Protein AF-A0A9P6A141-F1 (afdb_monomer)

Organism: Pleurotus eryngii (NCBI:txid5323)

Solvent-accessible surface area (backbone atoms only — not comparable to full-atom values): 4629 Å² total; per-residue (Å²): 109,70,71,58,52,37,47,50,54,34,51,55,49,52,54,44,63,69,40,99,75,50,57,62,65,45,80,46,80,39,59,45,64,69,48,28,52,31,66,67,64,75,52,72,95,53,73,93,66,38,64,48,57,51,54,41,50,53,50,31,70,77,68,60,36,49,76,42,52,40,75,45,58,60,91,76,64,124

Radius of gyration: 12.05 Å; Cα contacts (8 Å, |Δi|>4): 95; chains: 1; bounding box: 34×23×31 Å

pLDDT: mean 90.16, std 8.25, range [60.88, 97.62]

Nearest PDB structures (foldseek):
  4e19-assembly2_B  TM=8.078E-01  e=8.657E-02  Halobacterium salinarum NRC-1
  4h8k-assembly1_B  TM=8.471E-01  e=2.421E-01  uncultured organism
  3hst-assembly2_B  TM=7.767E-01  e=4.048E-01  Mycobacterium tuberculosis
  3hst-assembly4_D  TM=7.830E-01  e=4.909E-01  Mycobacterium tuberculosis

Sequence (78 aa):
IFFLEQIGILSALYHASGMLHPPRRLLIWSDSLDAVSVFSSLSLLNAMHNAPLQAAAEIIIATGIDLRVKHIAGIDNI

Structure (mmCIF, N/CA/C/O backbone):
data_AF-A0A9P6A141-F1
#
_entry.id   AF-A0A9P6A141-F1
#
loop_
_atom_site.group_PDB
_atom_site.id
_atom_site.type_symbol
_atom_site.label_atom_id
_atom_site.label_alt_id
_atom_site.label_comp_id
_atom_site.label_asym_id
_atom_site.label_entity_id
_atom_site.label_seq_id
_atom_site.pdbx_PDB_ins_code
_atom_site.Cartn_x
_atom_site.Cartn_y
_atom_site.Cartn_z
_atom_site.occupancy
_atom_site.B_iso_or_equiv
_atom_site.auth_seq_id
_atom_site.auth_comp_id
_atom_site.auth_asym_id
_atom_site.auth_atom_id
_atom_site.pdbx_PDB_model_num
ATOM 1 N N . ILE A 1 1 ? 8.332 9.642 -9.898 1.00 80.12 1 ILE A N 1
ATOM 2 C CA . ILE A 1 1 ? 7.713 8.348 -10.268 1.00 80.12 1 ILE A CA 1
ATOM 3 C C . ILE A 1 1 ? 7.452 7.540 -9.002 1.00 80.12 1 ILE A C 1
ATOM 5 O O . ILE A 1 1 ? 6.295 7.433 -8.638 1.00 80.12 1 ILE A O 1
ATOM 9 N N . PHE A 1 2 ? 8.486 7.183 -8.235 1.00 84.25 2 PHE A N 1
ATOM 10 C CA . PHE A 1 2 ? 8.372 6.445 -6.966 1.00 84.25 2 PHE A CA 1
ATOM 11 C C . PHE A 1 2 ? 7.252 6.876 -5.997 1.00 84.25 2 PHE A C 1
ATOM 13 O O . PHE A 1 2 ? 6.480 6.054 -5.516 1.00 84.25 2 PHE A O 1
ATOM 20 N N . PHE A 1 3 ? 7.104 8.177 -5.732 1.00 86.44 3 PHE A N 1
ATOM 21 C CA . PHE A 1 3 ? 6.016 8.665 -4.875 1.00 86.44 3 PHE A CA 1
ATOM 22 C C . PHE A 1 3 ? 4.618 8.315 -5.422 1.00 86.44 3 PHE A C 1
ATOM 24 O O . PHE A 1 3 ? 3.741 7.931 -4.659 1.00 86.44 3 PHE A O 1
ATOM 31 N N . LEU A 1 4 ? 4.415 8.406 -6.740 1.00 89.75 4 LEU A N 1
ATOM 32 C CA . LEU A 1 4 ? 3.139 8.064 -7.378 1.00 89.75 4 LEU A CA 1
ATOM 33 C C . LEU A 1 4 ? 2.860 6.560 -7.314 1.00 89.75 4 LEU A C 1
ATOM 35 O O . LEU A 1 4 ? 1.712 6.174 -7.135 1.00 89.75 4 LEU A O 1
ATOM 39 N N . GLU A 1 5 ? 3.894 5.723 -7.394 1.00 90.50 5 GLU A N 1
ATOM 40 C CA . GLU A 1 5 ? 3.763 4.270 -7.230 1.00 90.50 5 GLU A CA 1
ATOM 41 C C . GLU A 1 5 ? 3.268 3.926 -5.819 1.00 90.50 5 GLU A C 1
ATOM 43 O O . GLU A 1 5 ? 2.341 3.133 -5.656 1.00 90.50 5 GLU A O 1
ATOM 48 N N . GLN A 1 6 ? 3.798 4.604 -4.794 1.00 91.88 6 GLN A N 1
ATOM 49 C CA . GLN A 1 6 ? 3.306 4.461 -3.422 1.00 91.88 6 GLN A CA 1
ATOM 50 C C . GLN A 1 6 ? 1.857 4.939 -3.262 1.00 91.88 6 GLN A C 1
ATOM 52 O O . GLN A 1 6 ? 1.065 4.279 -2.590 1.00 91.88 6 GLN A O 1
ATOM 57 N N . ILE A 1 7 ? 1.487 6.062 -3.890 1.00 93.62 7 ILE A N 1
ATOM 58 C CA . ILE A 1 7 ? 0.099 6.549 -3.899 1.00 93.62 7 ILE A CA 1
ATOM 59 C C . ILE A 1 7 ? -0.828 5.558 -4.612 1.00 93.62 7 ILE A C 1
ATOM 61 O O . ILE A 1 7 ? -1.959 5.372 -4.166 1.00 93.62 7 ILE A O 1
ATOM 65 N N . GLY A 1 8 ? -0.367 4.890 -5.671 1.00 94.50 8 GLY A N 1
ATOM 66 C CA . GLY A 1 8 ? -1.125 3.843 -6.357 1.00 94.50 8 GLY A CA 1
ATOM 67 C C . GLY A 1 8 ? -1.451 2.673 -5.427 1.00 94.50 8 GLY A C 1
ATOM 68 O O . GLY A 1 8 ? -2.617 2.301 -5.287 1.00 94.50 8 GLY A O 1
ATOM 69 N N . ILE A 1 9 ? -0.445 2.162 -4.711 1.00 94.94 9 ILE A N 1
ATOM 70 C CA . ILE A 1 9 ? -0.624 1.100 -3.707 1.00 94.94 9 ILE A CA 1
ATOM 71 C C . ILE A 1 9 ? -1.566 1.559 -2.584 1.00 94.94 9 ILE A C 1
ATOM 73 O O . ILE A 1 9 ? -2.503 0.841 -2.233 1.00 94.94 9 ILE A O 1
ATOM 77 N N . LEU A 1 10 ? -1.358 2.766 -2.046 1.00 96.19 10 LEU A N 1
ATOM 78 C CA . LEU A 1 10 ? -2.212 3.336 -1.001 1.00 96.19 10 LEU A CA 1
ATOM 79 C C . LEU A 1 10 ? -3.666 3.467 -1.468 1.00 96.19 10 LEU A C 1
ATOM 81 O O . LEU A 1 10 ? -4.584 3.144 -0.722 1.00 96.19 10 LEU A O 1
ATOM 85 N N . SER A 1 11 ? -3.881 3.919 -2.702 1.00 96.88 11 SER A N 1
ATOM 86 C CA . SER A 1 11 ? -5.219 4.107 -3.270 1.00 96.88 11 SER A CA 1
ATOM 87 C C . SER A 1 11 ? -5.955 2.774 -3.417 1.00 96.88 11 SER A C 1
ATOM 89 O O . SER A 1 11 ? -7.132 2.681 -3.070 1.00 96.88 11 SER A O 1
ATOM 91 N N . ALA A 1 12 ? -5.258 1.723 -3.863 1.00 96.62 12 ALA A N 1
ATOM 92 C CA . ALA A 1 12 ? -5.807 0.370 -3.937 1.00 96.62 12 ALA A CA 1
ATOM 93 C C . ALA A 1 12 ? -6.155 -0.192 -2.546 1.00 96.62 12 ALA A C 1
ATOM 95 O O . ALA A 1 12 ? -7.237 -0.753 -2.359 1.00 96.62 12 ALA A O 1
ATOM 96 N N . LEU A 1 13 ? -5.280 0.010 -1.554 1.00 97.19 13 LEU A N 1
ATOM 97 C CA . LEU A 1 13 ? -5.546 -0.360 -0.163 1.00 97.19 13 LEU A CA 1
ATOM 98 C C . LEU A 1 13 ? -6.760 0.391 0.403 1.00 97.19 13 LEU A C 1
ATOM 100 O O . LEU A 1 13 ? -7.653 -0.231 0.976 1.00 97.19 13 LEU A O 1
ATOM 104 N N . TYR A 1 14 ? -6.816 1.710 0.216 1.00 97.62 14 TYR A N 1
ATOM 105 C CA . TYR A 1 14 ? -7.916 2.548 0.686 1.00 97.62 14 TYR A CA 1
ATOM 106 C C . TYR A 1 14 ? -9.249 2.112 0.072 1.00 97.62 14 TYR A C 1
ATOM 108 O O . TYR A 1 14 ? -10.228 1.908 0.791 1.00 97.62 14 TYR A O 1
ATOM 116 N N . HIS A 1 15 ? -9.275 1.870 -1.239 1.00 97.44 15 HIS A N 1
ATOM 117 C CA . HIS A 1 15 ? -10.459 1.362 -1.923 1.00 97.44 15 HIS A CA 1
ATOM 118 C C . HIS A 1 15 ? -10.928 0.017 -1.347 1.00 97.44 15 HIS A C 1
ATOM 120 O O . HIS A 1 15 ? -12.104 -0.131 -1.019 1.00 97.44 15 HIS A O 1
ATOM 126 N N . ALA A 1 16 ? -10.014 -0.941 -1.163 1.00 97.12 16 ALA A N 1
ATOM 127 C CA . ALA A 1 16 ? -10.337 -2.243 -0.579 1.00 97.12 16 ALA A CA 1
ATOM 128 C C . ALA A 1 16 ? -10.866 -2.124 0.860 1.00 97.12 16 ALA A C 1
ATOM 130 O O . ALA A 1 16 ? -11.802 -2.828 1.241 1.00 97.12 16 ALA A O 1
ATOM 131 N N . SER A 1 17 ? -10.301 -1.205 1.645 1.00 97.00 17 SER A N 1
ATOM 132 C CA . SER A 1 17 ? -10.711 -0.949 3.028 1.00 97.00 17 SER A CA 1
ATOM 133 C C . SER A 1 17 ? -12.126 -0.373 3.154 1.00 97.00 17 SER A C 1
ATOM 135 O O . SER A 1 17 ? -12.799 -0.626 4.148 1.00 97.00 17 SER A O 1
ATOM 137 N N . GLY A 1 18 ? -12.592 0.360 2.136 1.00 96.25 18 GLY A N 1
ATOM 138 C CA . GLY A 1 18 ? -13.917 0.984 2.099 1.00 96.25 18 GLY A CA 1
ATOM 139 C C . GLY A 1 18 ? -15.025 0.111 1.502 1.00 96.25 18 GLY A C 1
ATOM 140 O O . GLY A 1 18 ? -16.160 0.571 1.380 1.00 96.25 18 GLY A O 1
ATOM 141 N N . MET A 1 19 ? -14.730 -1.127 1.094 1.00 95.44 19 MET A N 1
ATOM 142 C CA . MET A 1 19 ? -15.749 -2.050 0.582 1.00 95.44 19 MET A CA 1
ATOM 143 C C . MET A 1 19 ? -16.753 -2.428 1.683 1.00 95.44 19 MET A C 1
ATOM 145 O O . MET A 1 19 ? -16.388 -2.515 2.851 1.00 95.44 19 MET A O 1
ATOM 149 N N . LEU A 1 20 ? -18.007 -2.738 1.314 1.00 94.44 20 LEU A N 1
ATOM 150 C CA . LEU A 1 20 ? -19.042 -3.185 2.269 1.00 94.44 20 LEU A CA 1
ATOM 151 C C . LEU A 1 20 ? -18.569 -4.371 3.133 1.00 94.44 20 LEU A C 1
ATOM 153 O O . LEU A 1 20 ? -18.920 -4.472 4.304 1.00 94.44 20 LEU A O 1
ATOM 157 N N . HIS A 1 21 ? -17.747 -5.245 2.546 1.00 92.31 21 HIS A N 1
ATOM 158 C CA . HIS A 1 21 ? -17.061 -6.333 3.234 1.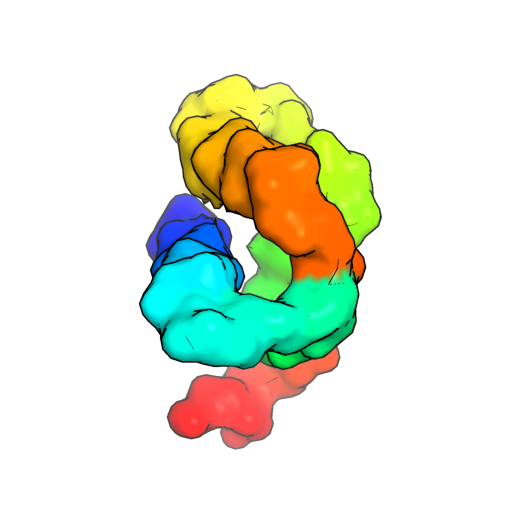00 92.31 21 HIS A CA 1
ATOM 159 C C . HIS A 1 21 ? -15.558 -6.257 2.919 1.00 92.31 21 HIS A C 1
ATOM 161 O O . HIS A 1 21 ? -15.128 -6.816 1.905 1.00 92.31 21 HIS A O 1
ATOM 167 N N . PRO A 1 22 ? -14.752 -5.566 3.746 1.00 93.19 22 PRO A N 1
ATOM 168 C CA . PRO A 1 22 ? -13.323 -5.421 3.495 1.00 93.19 22 PRO A CA 1
ATOM 169 C C . PRO A 1 22 ? -12.605 -6.782 3.496 1.00 93.19 22 PRO A C 1
ATOM 171 O O . PRO A 1 22 ? -12.887 -7.638 4.347 1.00 93.19 22 PRO A O 1
ATOM 174 N N . PRO A 1 23 ? -11.667 -7.020 2.564 1.00 95.44 23 PRO A N 1
ATOM 175 C CA . PRO A 1 23 ? -10.954 -8.286 2.490 1.00 95.44 23 PRO A CA 1
ATOM 176 C C . PRO A 1 23 ? -9.964 -8.412 3.649 1.0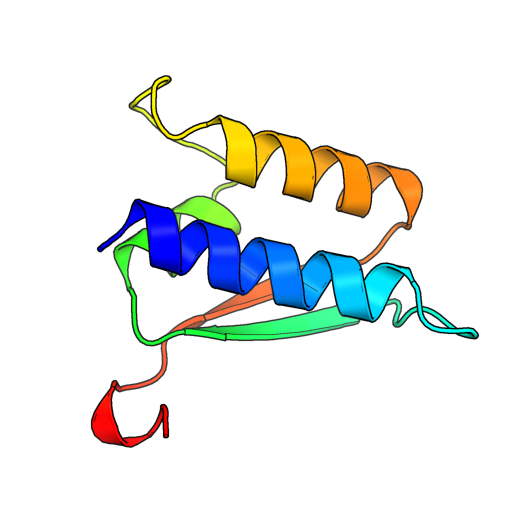0 95.44 23 PRO A C 1
ATOM 178 O O . PRO A 1 23 ? -9.175 -7.515 3.885 1.00 95.44 23 PRO A O 1
ATOM 181 N N . ARG A 1 24 ? -9.901 -9.565 4.326 1.00 95.69 24 ARG A N 1
ATOM 182 C CA . ARG A 1 24 ? -8.888 -9.787 5.384 1.00 95.69 24 ARG A CA 1
ATOM 183 C C . ARG A 1 24 ? -7.451 -9.868 4.862 1.00 95.69 24 ARG A C 1
ATOM 185 O O . ARG A 1 24 ? -6.516 -9.678 5.627 1.00 95.69 24 ARG A O 1
ATOM 192 N N . ARG A 1 25 ? -7.276 -10.231 3.590 1.00 97.31 25 ARG A N 1
ATOM 193 C CA . ARG A 1 25 ? -5.976 -10.389 2.928 1.00 97.31 25 ARG A CA 1
ATOM 194 C C . ARG A 1 25 ? -6.029 -9.685 1.586 1.00 97.31 25 ARG A C 1
ATOM 196 O O . ARG A 1 25 ? -6.920 -9.985 0.792 1.00 97.31 25 ARG A O 1
ATOM 203 N N . LEU A 1 26 ? -5.076 -8.797 1.339 1.00 96.81 26 LEU A N 1
ATOM 204 C CA . LEU A 1 26 ? -4.990 -8.013 0.116 1.00 96.81 26 LEU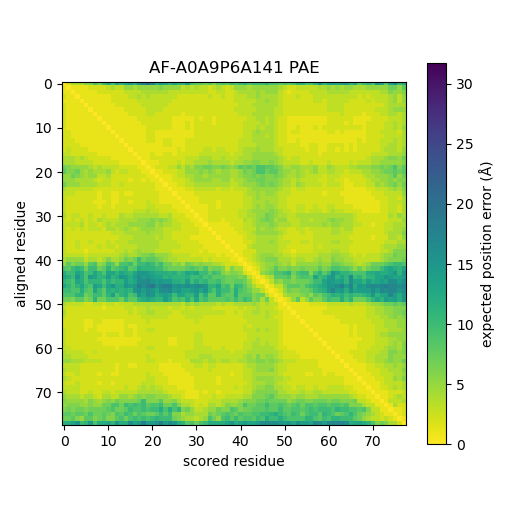 A CA 1
ATOM 205 C C . LEU A 1 26 ? -3.624 -8.225 -0.535 1.00 96.81 26 LEU A C 1
ATOM 207 O O . LEU A 1 26 ? -2.594 -7.997 0.091 1.00 96.81 26 LEU A O 1
ATOM 211 N N . LEU A 1 27 ? -3.622 -8.662 -1.794 1.00 96.75 27 LEU A N 1
ATOM 212 C CA . LEU A 1 2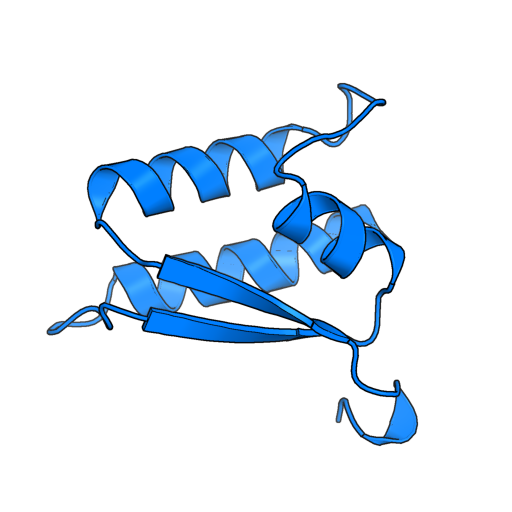7 ? -2.422 -8.759 -2.620 1.00 96.75 27 LEU A CA 1
ATOM 213 C C . LEU A 1 27 ? -2.472 -7.665 -3.686 1.00 96.75 27 LEU A C 1
ATOM 215 O O . LEU A 1 27 ? -3.403 -7.645 -4.487 1.00 96.75 27 LEU A O 1
ATOM 219 N N . ILE A 1 28 ? -1.471 -6.789 -3.700 1.00 95.69 28 ILE A N 1
ATOM 220 C CA . ILE A 1 28 ? -1.291 -5.754 -4.721 1.00 95.69 28 ILE A CA 1
ATOM 221 C C . ILE A 1 28 ? -0.056 -6.106 -5.545 1.00 95.69 28 ILE A C 1
ATOM 223 O O . ILE A 1 28 ? 1.007 -6.400 -4.994 1.00 95.69 28 ILE A O 1
ATOM 227 N N . TRP A 1 29 ? -0.198 -6.073 -6.864 1.00 94.94 29 TRP A N 1
ATOM 228 C CA . TRP A 1 29 ? 0.917 -6.227 -7.786 1.00 94.94 29 TRP A CA 1
ATOM 229 C C . TRP A 1 29 ? 1.429 -4.854 -8.215 1.00 94.94 29 TRP A C 1
ATOM 231 O O . TRP A 1 29 ? 0.644 -3.933 -8.424 1.00 94.94 29 TRP A O 1
ATOM 241 N N . SER A 1 30 ? 2.746 -4.714 -8.305 1.00 93.56 30 SER A N 1
ATOM 242 C CA . SER A 1 30 ? 3.408 -3.501 -8.777 1.00 93.56 30 SER A CA 1
ATOM 243 C C . SER A 1 30 ? 4.663 -3.888 -9.544 1.00 93.56 30 SER A C 1
ATOM 245 O O . SER A 1 30 ? 5.334 -4.847 -9.181 1.00 93.56 30 SER A O 1
ATOM 247 N N . ASP A 1 31 ? 5.002 -3.150 -10.587 1.00 92.50 31 ASP A N 1
ATOM 248 C CA . ASP A 1 31 ? 6.271 -3.272 -11.308 1.00 92.50 31 ASP A CA 1
ATOM 249 C C . ASP A 1 31 ? 7.400 -2.425 -10.709 1.00 92.50 31 ASP A C 1
ATOM 251 O O . ASP A 1 31 ? 8.548 -2.493 -11.149 1.00 92.50 31 ASP A O 1
ATOM 255 N N . SER A 1 32 ? 7.109 -1.680 -9.643 1.00 91.81 32 SER A N 1
ATOM 256 C CA . SER A 1 32 ? 8.104 -0.915 -8.903 1.00 91.81 32 SER A CA 1
ATOM 257 C C . SER A 1 32 ? 8.759 -1.750 -7.813 1.00 91.81 32 SER A C 1
ATOM 259 O O . SER A 1 32 ? 8.181 -1.997 -6.750 1.00 91.81 32 SER A O 1
ATOM 261 N N . LEU A 1 33 ? 10.010 -2.149 -8.045 1.00 90.81 33 LEU A N 1
ATOM 262 C CA . LEU A 1 33 ? 10.832 -2.819 -7.032 1.00 90.81 33 LEU A CA 1
ATOM 263 C C . LEU A 1 33 ? 11.013 -1.962 -5.774 1.00 90.81 33 LEU A C 1
ATOM 265 O O . LEU A 1 33 ? 10.9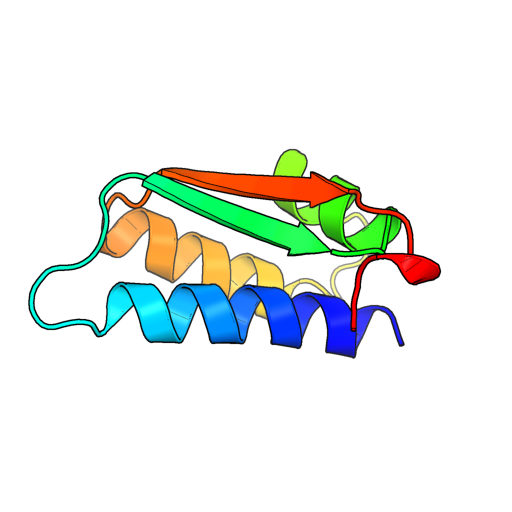61 -2.492 -4.661 1.00 90.81 33 LEU A O 1
ATOM 269 N N . ASP A 1 34 ? 11.169 -0.647 -5.937 1.00 88.69 34 ASP A N 1
ATOM 270 C CA . ASP A 1 34 ? 11.319 0.278 -4.815 1.00 88.69 34 ASP A CA 1
ATOM 271 C C . ASP A 1 34 ? 10.048 0.297 -3.956 1.00 88.69 34 ASP A C 1
ATOM 273 O O . ASP A 1 34 ? 10.119 0.209 -2.726 1.00 88.69 34 ASP A O 1
ATOM 277 N N . ALA A 1 35 ? 8.867 0.355 -4.584 1.00 88.25 35 ALA A N 1
ATOM 278 C CA . ALA A 1 35 ? 7.600 0.401 -3.856 1.00 88.25 35 ALA A CA 1
ATOM 279 C C . ALA A 1 35 ? 7.304 -0.935 -3.167 1.00 88.25 35 ALA A C 1
ATOM 281 O O . ALA A 1 35 ? 6.913 -0.958 -1.998 1.00 88.25 35 ALA A O 1
ATOM 282 N N . VAL A 1 36 ? 7.572 -2.054 -3.846 1.00 90.69 36 VAL A N 1
ATOM 283 C CA . VAL A 1 36 ? 7.475 -3.399 -3.261 1.00 90.69 36 VAL A CA 1
ATOM 284 C C . VAL A 1 36 ? 8.369 -3.518 -2.025 1.00 90.69 36 VAL A C 1
ATOM 286 O O . VAL A 1 36 ? 7.909 -4.000 -0.989 1.00 90.69 36 VAL A O 1
ATOM 289 N N . SER A 1 37 ? 9.621 -3.060 -2.104 1.00 90.62 37 SER A N 1
ATOM 290 C CA . SER A 1 37 ? 10.581 -3.109 -0.993 1.00 90.62 37 SER A CA 1
ATOM 291 C C . SER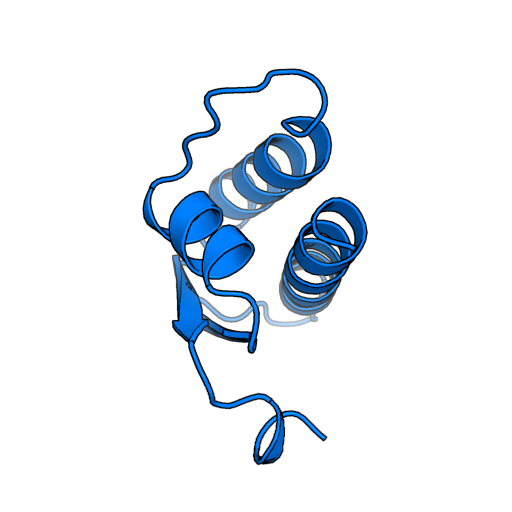 A 1 37 ? 10.098 -2.312 0.224 1.00 90.62 37 SER A C 1
ATOM 293 O O . SER A 1 37 ? 10.097 -2.811 1.355 1.00 90.62 37 SER A O 1
ATOM 295 N N . VAL A 1 38 ? 9.605 -1.095 -0.008 1.00 90.38 38 VAL A N 1
ATOM 296 C CA . VAL A 1 38 ? 9.108 -0.214 1.054 1.00 90.38 38 VAL A CA 1
ATOM 297 C C . VAL A 1 38 ? 7.876 -0.780 1.752 1.00 90.38 38 VAL A C 1
ATOM 299 O O . VAL A 1 38 ? 7.838 -0.830 2.979 1.00 90.38 38 VAL A O 1
ATOM 302 N N . PHE A 1 39 ? 6.889 -1.267 1.001 1.00 89.88 39 PHE A N 1
ATOM 303 C CA . PHE A 1 39 ? 5.679 -1.833 1.602 1.00 89.88 39 PHE A CA 1
ATOM 304 C C . PHE A 1 39 ? 5.911 -3.212 2.232 1.00 89.88 39 PHE A C 1
ATOM 306 O O . PHE A 1 39 ? 5.207 -3.573 3.169 1.00 89.88 39 PHE A O 1
ATOM 313 N N . SER A 1 40 ? 6.911 -3.967 1.766 1.00 88.06 40 SER A N 1
ATOM 314 C CA . SER A 1 40 ? 7.291 -5.246 2.385 1.00 88.06 40 SER A CA 1
ATOM 315 C C . SER A 1 40 ? 8.026 -5.058 3.711 1.00 88.06 40 SER A C 1
ATOM 317 O O . SER A 1 40 ? 7.874 -5.870 4.620 1.00 88.06 40 SER A O 1
ATOM 319 N N . SER A 1 41 ? 8.841 -4.008 3.820 1.00 85.81 41 SER A N 1
ATOM 320 C CA . SER A 1 41 ? 9.612 -3.708 5.032 1.00 85.81 41 SER A CA 1
ATOM 321 C C . SER A 1 41 ? 8.878 -2.795 6.014 1.00 85.81 41 SER A C 1
ATOM 323 O O . SER A 1 41 ? 9.299 -2.695 7.165 1.00 85.81 41 SER A O 1
ATOM 325 N N . LEU A 1 42 ? 7.813 -2.115 5.565 1.00 79.81 42 LEU A N 1
ATOM 326 C CA . LEU A 1 42 ? 7.174 -1.002 6.274 1.00 79.81 42 LEU A CA 1
ATOM 327 C C . LEU A 1 42 ? 8.2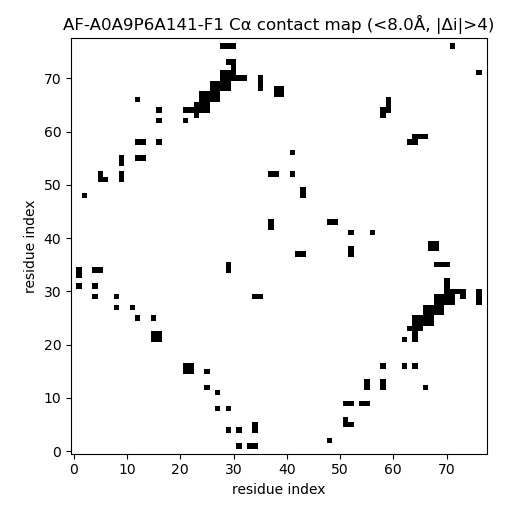01 0.023 6.777 1.00 79.81 42 LEU A C 1
ATOM 329 O O . LEU A 1 42 ? 8.068 0.593 7.860 1.00 79.81 42 LEU A O 1
ATOM 333 N N . SER A 1 43 ? 9.249 0.247 5.986 1.00 77.25 43 SER A N 1
ATOM 334 C CA . SER A 1 43 ? 10.363 1.106 6.350 1.00 77.25 43 SER A CA 1
ATOM 335 C C . SER A 1 43 ? 10.809 1.946 5.163 1.00 77.25 43 SER A C 1
ATOM 337 O O . SER A 1 43 ? 10.876 1.486 4.023 1.00 77.25 43 SER A O 1
ATOM 339 N N . LEU A 1 44 ? 11.137 3.201 5.450 1.00 76.38 44 LEU A N 1
ATOM 340 C CA . LEU A 1 44 ? 11.668 4.162 4.498 1.00 76.38 44 LEU A CA 1
ATOM 341 C C . LEU A 1 44 ? 12.794 4.938 5.175 1.00 76.38 44 LEU A C 1
ATOM 343 O O . LEU A 1 44 ? 12.601 5.527 6.236 1.00 76.38 44 LEU A O 1
ATOM 347 N N . LEU A 1 45 ? 13.965 4.975 4.537 1.00 71.31 45 LEU A N 1
ATOM 348 C CA . LEU A 1 45 ? 15.107 5.758 5.027 1.00 71.31 45 LEU A CA 1
ATOM 349 C C . LEU A 1 45 ? 14.900 7.268 4.838 1.00 71.31 45 LEU A C 1
ATOM 351 O O . LEU A 1 45 ? 15.485 8.069 5.561 1.00 71.31 45 LEU A O 1
ATOM 355 N N . ASN A 1 46 ? 14.075 7.668 3.866 1.00 73.19 46 ASN A N 1
ATOM 356 C CA . ASN A 1 46 ? 13.836 9.068 3.538 1.00 73.19 46 ASN A CA 1
ATOM 357 C C . ASN A 1 46 ? 12.458 9.530 4.035 1.00 73.19 46 ASN A C 1
ATOM 359 O O . ASN A 1 46 ? 11.423 9.150 3.482 1.00 73.19 46 ASN A O 1
ATOM 363 N N . ALA A 1 47 ? 12.459 10.404 5.044 1.00 67.56 47 ALA A N 1
ATOM 364 C CA . ALA A 1 47 ? 11.253 10.916 5.690 1.00 67.56 47 ALA A CA 1
ATOM 365 C C . ALA A 1 47 ? 10.304 11.671 4.738 1.00 67.56 47 ALA A C 1
ATOM 367 O O . ALA A 1 47 ? 9.093 11.648 4.953 1.00 67.56 47 ALA A O 1
ATOM 368 N N . MET A 1 48 ? 10.810 12.288 3.658 1.00 66.38 48 MET A N 1
ATOM 369 C CA . MET A 1 48 ? 9.970 13.043 2.710 1.00 66.38 48 MET A CA 1
ATOM 370 C C . MET A 1 48 ? 8.965 12.172 1.945 1.00 66.38 48 MET A C 1
ATOM 372 O O . MET A 1 48 ? 7.985 12.685 1.410 1.00 66.38 48 MET A O 1
ATOM 376 N N . HIS A 1 49 ? 9.182 10.858 1.898 1.00 67.31 49 HIS A N 1
ATOM 377 C CA . HIS A 1 49 ? 8.294 9.916 1.219 1.00 67.31 49 HIS A CA 1
ATOM 378 C C . HIS A 1 49 ? 7.472 9.064 2.186 1.00 67.31 49 HIS A C 1
ATOM 380 O O . HIS A 1 49 ? 6.836 8.116 1.749 1.00 67.31 49 HIS A O 1
ATOM 386 N N . ASN A 1 50 ? 7.466 9.387 3.482 1.00 80.75 50 ASN A N 1
ATOM 387 C CA . ASN A 1 50 ? 6.844 8.533 4.492 1.00 80.75 50 ASN A CA 1
ATOM 388 C C . ASN A 1 50 ? 5.317 8.696 4.587 1.00 80.75 50 ASN A C 1
ATOM 390 O O . ASN A 1 50 ? 4.640 7.818 5.106 1.00 80.75 50 ASN A O 1
ATOM 394 N N . ALA A 1 51 ? 4.752 9.795 4.076 1.00 88.75 51 ALA A N 1
ATOM 395 C CA . ALA A 1 51 ? 3.320 10.068 4.222 1.00 88.75 51 ALA A CA 1
ATOM 396 C C . ALA A 1 51 ? 2.407 8.961 3.640 1.00 88.75 51 ALA A C 1
ATOM 398 O O . ALA A 1 51 ? 1.484 8.547 4.342 1.00 88.75 51 ALA A O 1
ATOM 399 N N . PRO A 1 52 ? 2.651 8.414 2.427 1.00 90.94 52 PRO A N 1
ATOM 400 C CA . PRO A 1 52 ? 1.839 7.317 1.902 1.00 90.94 52 PRO A CA 1
ATOM 401 C C . PRO A 1 52 ? 1.971 6.030 2.718 1.00 90.94 52 PRO A C 1
ATOM 403 O O . PRO A 1 52 ? 0.980 5.339 2.948 1.00 90.94 52 PRO A O 1
ATOM 406 N N . LEU A 1 53 ? 3.186 5.721 3.177 1.00 91.06 53 LEU A N 1
ATOM 407 C CA . LEU A 1 53 ? 3.454 4.535 3.982 1.00 91.06 53 LEU A CA 1
ATOM 408 C C . LEU A 1 53 ? 2.781 4.627 5.357 1.00 91.06 53 LEU A C 1
ATOM 410 O O . LEU A 1 53 ? 2.177 3.660 5.814 1.00 91.06 53 LEU A O 1
ATOM 414 N N . GLN A 1 54 ? 2.831 5.802 5.986 1.00 92.25 54 GLN A N 1
ATOM 415 C CA . GLN A 1 54 ? 2.155 6.061 7.252 1.00 92.25 54 GLN A CA 1
ATOM 416 C C . GLN A 1 54 ? 0.634 5.926 7.110 1.00 92.25 54 GLN A C 1
ATOM 418 O O . GLN A 1 54 ? 0.014 5.212 7.894 1.00 92.25 54 GLN A O 1
ATOM 423 N N . ALA A 1 55 ? 0.041 6.530 6.076 1.00 94.31 55 ALA A N 1
ATOM 424 C CA . ALA A 1 55 ? -1.390 6.394 5.805 1.00 94.31 55 ALA A CA 1
ATOM 425 C C . ALA A 1 55 ? -1.790 4.929 5.549 1.00 94.31 55 ALA A C 1
ATOM 427 O O . ALA A 1 55 ? -2.830 4.468 6.020 1.00 94.31 55 ALA A O 1
ATOM 428 N N . ALA A 1 56 ? -0.950 4.164 4.845 1.00 94.69 56 ALA A N 1
ATOM 429 C CA . ALA A 1 56 ? -1.188 2.741 4.641 1.00 94.69 56 ALA A CA 1
ATOM 430 C C . ALA A 1 56 ? -1.146 1.954 5.959 1.00 94.69 56 AL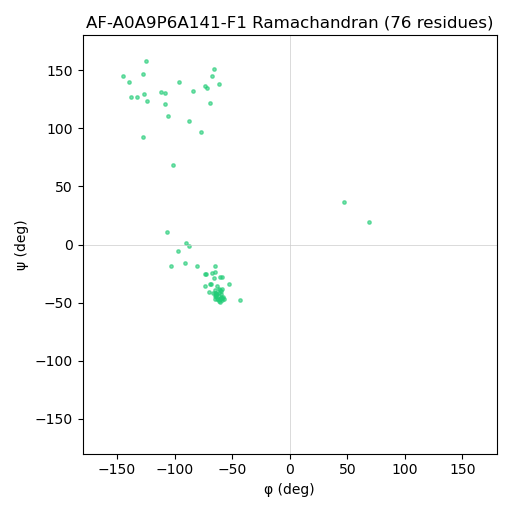A A C 1
ATOM 432 O O . ALA A 1 56 ? -2.018 1.119 6.200 1.00 94.69 56 ALA A O 1
ATOM 433 N N . ALA A 1 57 ? -0.173 2.240 6.829 1.00 93.31 57 ALA A N 1
ATOM 434 C CA . ALA A 1 57 ? -0.073 1.619 8.146 1.00 93.31 57 ALA A CA 1
ATOM 435 C C . ALA A 1 57 ? -1.306 1.921 9.015 1.00 93.31 57 ALA A C 1
ATOM 437 O O . ALA A 1 57 ? -1.836 1.013 9.654 1.00 93.31 57 ALA A O 1
ATOM 438 N N . GLU A 1 58 ? -1.810 3.158 8.992 1.00 95.31 58 GLU A N 1
ATOM 439 C CA . GLU A 1 58 ? -3.037 3.546 9.698 1.00 95.31 58 GLU A CA 1
ATOM 440 C C . GLU A 1 58 ? -4.250 2.728 9.226 1.00 95.31 58 GLU A C 1
ATOM 442 O O . GLU A 1 58 ? -4.988 2.191 10.054 1.00 95.31 58 GLU A O 1
ATOM 447 N N . ILE A 1 59 ? -4.419 2.550 7.909 1.00 96.06 59 ILE A N 1
ATOM 448 C CA . ILE A 1 59 ? -5.497 1.719 7.350 1.00 96.06 59 ILE A CA 1
ATOM 449 C C . ILE A 1 59 ? -5.336 0.258 7.780 1.00 96.06 59 ILE A C 1
ATOM 451 O O . ILE A 1 59 ? -6.307 -0.354 8.225 1.00 96.06 59 ILE A O 1
ATOM 455 N N . ILE A 1 60 ? -4.128 -0.305 7.677 1.00 95.38 60 ILE A N 1
ATOM 456 C CA . ILE A 1 60 ? -3.842 -1.699 8.058 1.00 95.38 60 ILE A CA 1
ATOM 457 C C . ILE A 1 60 ? -4.186 -1.938 9.530 1.00 95.38 60 ILE A C 1
ATOM 459 O O . ILE A 1 60 ? -4.866 -2.912 9.847 1.00 95.38 60 ILE A O 1
ATOM 463 N N . ILE A 1 61 ? -3.775 -1.034 10.422 1.00 95.25 61 ILE A N 1
ATOM 464 C CA . ILE A 1 61 ? -4.059 -1.132 11.859 1.00 95.25 61 ILE A CA 1
ATOM 465 C C . ILE A 1 61 ? -5.565 -1.023 12.127 1.00 95.25 61 ILE A C 1
ATOM 467 O O . ILE A 1 61 ? -6.103 -1.813 12.901 1.00 95.25 61 ILE A O 1
ATOM 471 N N . ALA A 1 62 ? -6.256 -0.078 11.483 1.00 95.81 62 ALA A N 1
ATOM 472 C CA . ALA A 1 62 ? -7.683 0.152 11.705 1.00 95.81 62 ALA A CA 1
ATOM 473 C C . ALA A 1 62 ? -8.570 -0.989 11.179 1.00 95.81 62 ALA A C 1
ATOM 475 O O . ALA A 1 62 ? -9.612 -1.287 11.761 1.00 95.81 62 ALA A O 1
ATOM 476 N N . THR A 1 63 ? -8.172 -1.620 10.075 1.00 95.44 63 THR A N 1
ATOM 477 C CA . THR A 1 63 ? -8.990 -2.626 9.377 1.00 95.44 63 THR A CA 1
ATOM 478 C C . THR A 1 63 ? -8.563 -4.067 9.627 1.00 95.44 63 THR A C 1
ATOM 480 O O . THR A 1 63 ? -9.346 -4.987 9.389 1.00 95.44 63 THR A O 1
ATOM 483 N N . GLY A 1 64 ? -7.333 -4.289 10.094 1.00 95.00 64 GLY A N 1
ATOM 484 C CA . GLY A 1 64 ? -6.750 -5.621 10.238 1.00 95.00 64 GLY A CA 1
ATOM 485 C C . GLY A 1 64 ? -6.452 -6.316 8.904 1.00 95.00 64 GLY A C 1
ATOM 486 O O . GLY A 1 64 ? -6.342 -7.542 8.873 1.00 95.00 64 GLY A O 1
ATOM 487 N N . ILE A 1 65 ? -6.361 -5.565 7.800 1.00 96.44 65 ILE A N 1
ATOM 488 C CA . ILE A 1 65 ? -6.028 -6.105 6.477 1.00 96.44 65 ILE A CA 1
ATOM 489 C C . ILE A 1 65 ? -4.564 -6.564 6.461 1.00 96.44 65 ILE A C 1
ATOM 491 O O . ILE A 1 65 ? -3.654 -5.760 6.643 1.00 96.44 65 ILE A O 1
ATOM 495 N N . ASP A 1 66 ? -4.325 -7.843 6.166 1.00 95.88 66 ASP A N 1
ATOM 496 C CA . ASP A 1 66 ? -2.990 -8.361 5.839 1.00 95.88 66 ASP A CA 1
ATOM 497 C C . ASP A 1 66 ? -2.638 -7.968 4.396 1.00 95.88 66 ASP A C 1
ATOM 499 O O . ASP A 1 66 ? -3.088 -8.604 3.434 1.00 95.88 66 ASP A O 1
ATOM 503 N N . LEU A 1 67 ? -1.885 -6.875 4.252 1.00 96.06 67 LEU A N 1
ATOM 504 C CA . LEU A 1 67 ? -1.406 -6.370 2.970 1.00 96.06 67 LEU A CA 1
ATOM 505 C C . LEU A 1 67 ? -0.119 -7.083 2.543 1.00 96.06 67 LEU A C 1
ATOM 507 O O . LEU A 1 67 ? 0.865 -7.132 3.276 1.00 96.06 67 LEU A O 1
ATOM 511 N N . ARG A 1 68 ? -0.086 -7.527 1.286 1.00 95.94 68 ARG A N 1
ATOM 512 C CA . ARG A 1 68 ? 1.127 -7.973 0.599 1.00 95.94 68 ARG A CA 1
ATOM 513 C C . ARG A 1 68 ? 1.273 -7.230 -0.715 1.00 95.94 68 ARG A C 1
ATOM 515 O O . ARG A 1 68 ? 0.349 -7.223 -1.523 1.00 95.94 68 ARG A O 1
ATOM 522 N N . VAL A 1 69 ? 2.450 -6.666 -0.952 1.00 95.19 69 VAL A N 1
ATOM 523 C CA . VAL A 1 69 ? 2.808 -6.081 -2.246 1.00 95.19 69 VAL A CA 1
ATOM 524 C C . VAL A 1 69 ? 3.830 -6.994 -2.908 1.00 95.19 69 VAL A C 1
ATOM 526 O O . VAL A 1 69 ? 4.794 -7.411 -2.268 1.00 95.19 69 VAL A O 1
ATOM 529 N N . LYS A 1 70 ? 3.606 -7.361 -4.169 1.00 95.19 70 LYS A N 1
ATOM 530 C CA . LYS A 1 70 ? 4.515 -8.225 -4.925 1.00 95.19 70 LYS A CA 1
ATOM 531 C C . LYS A 1 70 ? 4.899 -7.605 -6.254 1.00 95.19 70 LYS A C 1
ATOM 533 O O . LYS A 1 70 ? 4.090 -6.947 -6.901 1.00 95.19 70 LYS A O 1
ATOM 538 N N . HIS A 1 71 ? 6.131 -7.888 -6.656 1.00 95.19 71 HIS A N 1
ATOM 539 C CA . HIS A 1 71 ? 6.647 -7.462 -7.941 1.00 95.19 71 HIS A CA 1
ATOM 540 C C . HIS A 1 71 ? 6.047 -8.281 -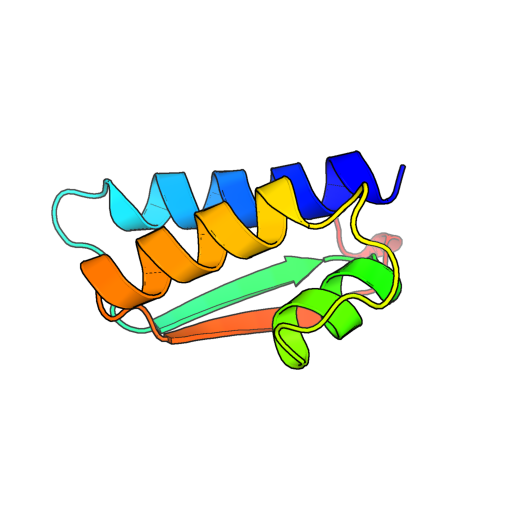9.098 1.00 95.19 71 HIS A C 1
ATOM 542 O O . HIS A 1 71 ? 6.002 -9.511 -9.009 1.00 95.19 71 HIS A O 1
ATOM 548 N N . ILE A 1 72 ? 5.660 -7.604 -10.181 1.00 93.75 72 ILE A N 1
ATOM 549 C CA . ILE A 1 72 ? 5.431 -8.169 -11.525 1.00 93.75 72 ILE A CA 1
ATOM 550 C C . ILE A 1 72 ? 6.271 -7.413 -12.550 1.00 93.75 72 ILE A C 1
ATOM 552 O O . ILE A 1 72 ? 6.671 -6.286 -12.295 1.00 93.75 72 ILE A O 1
ATOM 556 N N . ALA A 1 73 ? 6.564 -8.003 -13.708 1.00 90.12 73 ALA A N 1
ATOM 557 C CA . ALA A 1 73 ? 7.242 -7.246 -14.754 1.00 90.12 73 ALA A CA 1
ATOM 558 C C . ALA A 1 73 ? 6.311 -6.150 -15.302 1.00 90.12 73 ALA A C 1
ATOM 560 O O . ALA A 1 73 ? 5.112 -6.375 -15.439 1.00 90.12 73 ALA A O 1
ATOM 561 N N . GLY A 1 74 ? 6.859 -4.990 -15.678 1.00 86.50 74 GLY A N 1
ATOM 562 C CA . GLY A 1 74 ? 6.056 -3.886 -16.228 1.00 86.50 74 GLY A CA 1
ATOM 563 C C . GLY A 1 74 ? 5.279 -4.258 -17.497 1.00 86.50 74 GLY A C 1
ATOM 564 O O . GLY A 1 74 ? 4.192 -3.747 -17.723 1.00 86.50 74 GLY A O 1
ATOM 565 N N . ILE A 1 75 ? 5.781 -5.216 -18.288 1.00 87.25 75 ILE A N 1
ATOM 566 C CA . ILE A 1 75 ? 5.061 -5.762 -19.455 1.00 87.25 75 ILE A CA 1
ATOM 567 C C . ILE A 1 75 ? 3.773 -6.509 -19.081 1.00 87.25 75 ILE A C 1
ATOM 569 O O . ILE A 1 75 ? 2.877 -6.618 -19.910 1.00 87.25 75 ILE A O 1
ATOM 573 N N . ASP A 1 76 ? 3.693 -7.008 -17.847 1.00 85.50 76 ASP A N 1
ATOM 574 C CA . ASP A 1 76 ? 2.537 -7.720 -17.306 1.00 85.50 76 ASP A CA 1
ATOM 575 C C . ASP A 1 76 ? 1.627 -6.780 -16.486 1.00 85.50 76 ASP A C 1
ATOM 577 O O . ASP A 1 76 ? 0.559 -7.196 -16.040 1.00 85.50 76 ASP A O 1
ATOM 581 N N . ASN A 1 77 ? 2.042 -5.522 -16.275 1.00 77.94 77 ASN A N 1
ATOM 582 C CA . ASN A 1 77 ? 1.336 -4.503 -15.494 1.00 77.94 77 ASN A CA 1
ATOM 583 C C . ASN A 1 77 ? 0.603 -3.506 -16.419 1.00 77.94 77 ASN A C 1
ATOM 585 O O . ASN A 1 77 ? 1.022 -2.353 -16.543 1.00 77.94 77 ASN A O 1
ATOM 589 N N . ILE A 1 78 ? -0.447 -3.972 -17.110 1.00 60.88 78 ILE A N 1
ATOM 590 C CA . ILE A 1 78 ? -1.231 -3.203 -18.105 1.00 60.88 78 ILE A CA 1
ATOM 591 C C . ILE A 1 78 ? -2.568 -2.734 -17.525 1.00 60.88 78 ILE A C 1
ATOM 593 O O . ILE A 1 78 ? -3.278 -3.581 -16.936 1.00 60.88 78 ILE A O 1
#

Mean predicted aligned error: 3.92 Å

Foldseek 3Di:
DVLVQLVVLLVVLVVLLPDPDRDQEDEAEDQDPPNQVCQVVLDDPDPVSCVSSVSSVVSCVVRVRHYHYDYDHVVVVD

Secondary structure (DSSP, 8-state):
-HHHHHHHHHHHHHHHHTSSS--SEEEEEES-HHHHHHHHHT--S-GGGHHHHHHHHHHHHHH--EEEEEE--GGG--